Protein AF-A0AAE0ZGT3-F1 (afdb_monomer_lite)

Organism: NCBI:txid231223

pLDDT: mean 80.75, std 15.94, range [36.69, 95.69]

Structure (mmCIF, N/CA/C/O backbone):
data_AF-A0AAE0ZGT3-F1
#
_entry.id   AF-A0AAE0ZGT3-F1
#
loop_
_atom_site.group_PDB
_atom_site.id
_atom_site.type_symbol
_atom_site.label_atom_id
_atom_site.label_alt_id
_atom_site.label_comp_id
_atom_site.label_asym_id
_atom_site.label_entity_id
_atom_site.label_seq_id
_atom_site.pdbx_PDB_ins_code
_atom_site.Cartn_x
_atom_site.Cartn_y
_atom_site.Cartn_z
_atom_site.occupancy
_atom_site.B_iso_or_equiv
_atom_site.auth_seq_id
_atom_site.auth_comp_id
_atom_site.auth_asym_id
_atom_site.auth_atom_id
_atom_site.pdbx_PDB_model_num
ATOM 1 N N . MET A 1 1 ? 23.629 -11.708 -3.406 1.00 37.22 1 MET A N 1
ATOM 2 C CA . MET A 1 1 ? 23.012 -12.851 -2.693 1.00 37.22 1 MET A CA 1
ATOM 3 C C . MET A 1 1 ? 21.510 -12.813 -2.970 1.00 37.22 1 MET A C 1
ATOM 5 O O . MET A 1 1 ? 20.897 -11.782 -2.737 1.00 37.22 1 MET A O 1
ATOM 9 N N . TYR A 1 2 ? 20.950 -13.846 -3.607 1.00 36.69 2 TYR A N 1
ATOM 10 C CA . TYR A 1 2 ? 19.570 -13.860 -4.121 1.00 36.69 2 TYR A CA 1
ATOM 11 C C . TYR A 1 2 ? 18.585 -14.297 -3.028 1.00 36.69 2 TYR A C 1
ATOM 13 O O . TYR A 1 2 ? 18.622 -15.448 -2.599 1.00 36.69 2 TYR A O 1
ATOM 21 N N . PHE A 1 3 ? 17.687 -13.403 -2.602 1.00 41.19 3 PHE A N 1
ATOM 22 C CA . PHE A 1 3 ? 16.729 -13.669 -1.521 1.00 41.19 3 PHE A CA 1
ATOM 23 C C . PHE A 1 3 ? 15.275 -13.747 -2.012 1.00 41.19 3 PHE A C 1
ATOM 25 O O . PHE A 1 3 ? 14.419 -12.927 -1.695 1.00 41.19 3 PHE A O 1
ATOM 32 N N . GLY A 1 4 ? 14.985 -14.821 -2.746 1.00 42.50 4 GLY A N 1
ATOM 33 C CA . GLY A 1 4 ? 13.708 -15.523 -2.616 1.00 42.50 4 GLY A CA 1
ATOM 34 C C . GLY A 1 4 ? 12.508 -15.006 -3.420 1.00 42.50 4 GLY A C 1
ATOM 35 O O . GLY A 1 4 ? 12.166 -13.827 -3.444 1.00 42.50 4 GLY A O 1
ATOM 36 N N . ILE A 1 5 ? 11.808 -15.987 -3.984 1.00 50.62 5 ILE A N 1
ATOM 37 C CA . ILE A 1 5 ? 10.495 -15.954 -4.641 1.00 50.62 5 ILE A CA 1
ATOM 38 C C . ILE A 1 5 ? 9.447 -15.271 -3.735 1.00 50.62 5 ILE A C 1
ATOM 40 O O . ILE A 1 5 ? 9.575 -15.342 -2.519 1.00 50.62 5 ILE A O 1
ATOM 44 N N . LYS A 1 6 ? 8.398 -14.663 -4.322 1.00 49.62 6 LYS A N 1
ATOM 45 C CA . LYS A 1 6 ? 7.224 -13.988 -3.700 1.00 49.62 6 LYS A CA 1
ATOM 46 C C . LYS A 1 6 ? 6.790 -14.504 -2.313 1.00 49.62 6 LYS A C 1
ATOM 48 O O . LYS A 1 6 ? 6.359 -13.704 -1.491 1.00 49.62 6 LYS A O 1
ATOM 53 N N . ASN A 1 7 ? 6.925 -15.804 -2.059 1.00 50.50 7 ASN A N 1
ATOM 54 C CA . ASN A 1 7 ? 6.698 -16.424 -0.761 1.00 50.50 7 ASN A CA 1
ATOM 55 C C . ASN A 1 7 ? 8.048 -16.671 -0.083 1.00 50.50 7 ASN A C 1
ATOM 57 O O . ASN A 1 7 ? 8.830 -17.520 -0.516 1.00 50.50 7 ASN A O 1
ATOM 61 N N . ASP A 1 8 ? 8.327 -15.919 0.977 1.00 58.97 8 ASP A N 1
ATOM 62 C CA . ASP A 1 8 ? 9.422 -16.260 1.873 1.00 58.97 8 ASP A CA 1
ATOM 63 C C . ASP A 1 8 ? 9.107 -17.600 2.548 1.00 58.97 8 ASP A C 1
ATOM 65 O O . ASP A 1 8 ? 8.267 -17.668 3.445 1.00 58.97 8 ASP A O 1
ATOM 69 N N . LYS A 1 9 ? 9.768 -18.670 2.090 1.00 51.00 9 LYS A N 1
ATOM 70 C CA . LYS A 1 9 ? 9.604 -20.021 2.645 1.00 51.00 9 LYS A CA 1
ATOM 71 C C . LYS A 1 9 ? 9.877 -20.070 4.151 1.00 51.00 9 LYS A C 1
ATOM 73 O O . LYS A 1 9 ? 9.322 -20.932 4.818 1.00 51.00 9 LYS A O 1
ATOM 78 N N . ASN A 1 10 ? 10.683 -19.142 4.670 1.00 59.59 10 ASN A N 1
ATOM 79 C CA . ASN A 1 10 ? 11.091 -19.100 6.069 1.00 59.59 10 ASN A CA 1
ATOM 80 C C . ASN A 1 10 ? 10.382 -17.997 6.871 1.00 59.59 10 ASN A C 1
ATOM 82 O O . ASN A 1 10 ? 10.707 -17.830 8.042 1.00 59.59 10 ASN A O 1
ATOM 86 N N . ARG A 1 11 ? 9.459 -17.230 6.260 1.00 54.62 11 ARG A N 1
ATOM 87 C CA . ARG A 1 11 ? 8.769 -16.077 6.880 1.00 54.62 11 ARG A CA 1
ATOM 88 C C . ARG A 1 11 ? 9.702 -15.089 7.609 1.00 54.62 11 ARG A C 1
ATOM 90 O O . ARG A 1 11 ? 9.252 -14.376 8.496 1.00 54.62 11 ARG A O 1
ATOM 97 N N . LYS A 1 12 ? 10.983 -15.019 7.237 1.00 59.06 12 LYS A N 1
ATOM 98 C CA . LYS A 1 12 ? 11.948 -14.058 7.791 1.00 59.06 12 LYS A CA 1
ATOM 99 C C . LYS A 1 12 ? 11.549 -12.610 7.502 1.00 59.06 12 LYS A C 1
ATOM 101 O O . LYS A 1 12 ? 11.948 -11.718 8.240 1.00 59.06 12 LYS A O 1
ATOM 106 N N . GLY A 1 13 ? 10.751 -12.385 6.459 1.00 60.38 13 GLY A N 1
ATOM 107 C CA . GLY A 1 13 ? 10.325 -11.053 6.056 1.00 60.38 13 GLY A CA 1
ATOM 108 C C . GLY A 1 13 ? 11.495 -10.229 5.517 1.00 60.38 13 GLY A C 1
ATOM 109 O O . GLY A 1 13 ? 12.599 -10.728 5.305 1.00 60.38 13 GLY A O 1
ATOM 110 N N . PHE A 1 14 ? 11.235 -8.957 5.244 1.00 66.75 14 PHE A N 1
ATOM 111 C CA . PHE A 1 14 ? 12.268 -7.977 4.930 1.00 66.75 14 PHE A CA 1
ATOM 112 C C . PHE A 1 14 ? 11.949 -6.705 5.703 1.00 66.75 14 PHE A C 1
ATOM 114 O O . PHE A 1 14 ? 10.787 -6.297 5.760 1.00 66.75 14 PHE A O 1
ATOM 121 N N . GLU A 1 15 ? 12.970 -6.092 6.296 1.00 73.69 15 GLU A N 1
ATOM 122 C CA . GLU A 1 15 ? 12.812 -4.809 6.970 1.00 73.69 15 GLU A CA 1
ATOM 123 C C . GLU A 1 15 ? 12.613 -3.720 5.915 1.00 73.69 15 GLU A C 1
ATOM 125 O O . GLU A 1 15 ? 13.528 -3.372 5.169 1.00 73.69 15 GLU A O 1
ATOM 130 N N . VAL A 1 16 ? 11.402 -3.173 5.846 1.00 74.44 16 VAL A N 1
ATOM 131 C CA . VAL A 1 16 ? 11.125 -1.979 5.049 1.00 74.44 16 VAL A CA 1
ATOM 132 C C . VAL A 1 16 ? 11.135 -0.780 5.983 1.00 74.44 16 VAL A C 1
ATOM 134 O O . VAL A 1 16 ? 10.338 -0.702 6.915 1.00 74.44 16 VAL A O 1
ATOM 137 N N . ARG A 1 17 ? 12.025 0.176 5.713 1.00 82.50 17 ARG A N 1
ATOM 138 C CA . ARG A 1 17 ? 12.062 1.449 6.436 1.00 82.50 17 ARG A CA 1
ATOM 139 C C . ARG A 1 17 ? 11.155 2.453 5.748 1.00 82.50 17 ARG A C 1
ATOM 141 O O . ARG A 1 17 ? 11.478 2.942 4.667 1.00 82.50 17 ARG A O 1
ATOM 148 N N . LEU A 1 18 ? 10.029 2.757 6.385 1.00 84.81 18 LEU A N 1
ATOM 149 C CA . LEU A 1 18 ? 9.164 3.854 5.965 1.00 84.81 18 LEU A CA 1
ATOM 150 C C . LEU A 1 18 ? 9.872 5.184 6.232 1.00 84.81 18 LEU A C 1
ATOM 152 O O . LEU A 1 18 ? 10.386 5.408 7.327 1.00 84.81 18 LEU A O 1
ATOM 156 N N . GLN A 1 19 ? 9.908 6.046 5.220 1.00 86.88 19 GLN A N 1
ATOM 157 C CA . GLN A 1 19 ? 10.453 7.395 5.328 1.00 86.88 19 GLN A CA 1
ATOM 158 C C . GLN A 1 19 ? 9.301 8.388 5.497 1.00 86.88 19 GLN A C 1
ATOM 160 O O . GLN A 1 19 ? 8.271 8.215 4.836 1.00 86.88 19 GLN A O 1
ATOM 165 N N . PRO A 1 20 ? 9.451 9.413 6.351 1.00 91.56 20 PRO A N 1
ATOM 166 C CA . PRO A 1 20 ? 8.478 10.491 6.418 1.00 91.56 20 PRO A CA 1
ATOM 167 C C . PRO A 1 20 ? 8.447 11.255 5.091 1.00 91.56 20 PRO A C 1
ATOM 169 O O . PRO A 1 20 ? 9.469 11.385 4.409 1.00 91.56 20 PRO A O 1
ATOM 172 N N . ALA A 1 21 ? 7.277 11.769 4.723 1.00 89.56 21 ALA A N 1
ATOM 173 C CA . ALA A 1 21 ? 7.142 12.652 3.569 1.00 89.56 21 ALA A CA 1
ATOM 174 C C . ALA A 1 21 ? 7.249 14.118 4.004 1.00 89.56 21 ALA A C 1
ATOM 176 O O . ALA A 1 21 ? 6.877 14.479 5.115 1.00 89.56 21 ALA A O 1
ATOM 177 N N . SER A 1 22 ? 7.701 14.992 3.102 1.00 87.94 22 SER A N 1
ATOM 178 C CA . SER A 1 22 ? 7.740 16.441 3.356 1.00 87.94 22 SER A CA 1
ATOM 179 C C . SER A 1 22 ? 6.348 17.061 3.509 1.00 87.94 22 SER A C 1
ATOM 181 O O . SER A 1 22 ? 6.198 18.111 4.123 1.00 87.94 22 SER A O 1
ATOM 183 N N . THR A 1 23 ? 5.327 16.423 2.931 1.00 91.56 23 THR A N 1
ATOM 184 C CA . THR A 1 23 ? 3.929 16.841 3.031 1.00 91.56 23 THR A CA 1
ATOM 185 C C . THR A 1 23 ? 3.205 15.953 4.030 1.00 91.56 23 THR A C 1
ATOM 187 O O . THR A 1 23 ? 3.058 14.761 3.782 1.00 91.56 23 THR A O 1
ATOM 190 N N . GLU A 1 24 ? 2.680 16.544 5.105 1.00 88.31 24 GLU A N 1
ATOM 191 C CA . GLU A 1 24 ? 1.982 15.833 6.188 1.00 88.31 24 GLU A CA 1
ATOM 192 C C . GLU A 1 24 ? 0.852 14.926 5.676 1.00 88.31 24 GLU A C 1
ATOM 194 O O . GLU A 1 24 ? 0.760 13.761 6.050 1.00 88.31 24 GLU A O 1
ATOM 199 N N . LYS A 1 25 ? 0.037 15.425 4.736 1.00 86.44 25 LYS A N 1
ATOM 200 C CA . LYS A 1 25 ? -1.072 14.663 4.129 1.00 86.44 25 LYS A CA 1
ATOM 201 C C . LYS A 1 25 ? -0.624 13.427 3.343 1.00 86.44 25 LYS A C 1
ATOM 203 O O . LYS A 1 25 ? -1.450 12.573 3.042 1.00 86.44 25 LYS A O 1
ATOM 208 N N . LEU A 1 26 ? 0.652 13.358 2.971 1.00 87.88 26 LEU A N 1
ATOM 209 C CA . LEU A 1 26 ? 1.248 12.258 2.216 1.00 87.88 26 LEU A CA 1
ATOM 210 C C . LEU A 1 26 ? 2.282 11.492 3.049 1.00 87.88 26 LEU A C 1
ATOM 212 O O . LEU A 1 26 ? 2.978 10.645 2.495 1.00 87.88 26 LEU A O 1
ATOM 216 N N . ASP A 1 27 ? 2.412 11.789 4.347 1.00 92.94 27 ASP A N 1
ATOM 217 C CA . ASP A 1 27 ? 3.392 11.154 5.223 1.00 92.94 27 ASP A CA 1
ATOM 218 C C . ASP A 1 27 ? 2.876 9.785 5.707 1.00 92.94 27 ASP A C 1
ATOM 220 O O . ASP A 1 27 ? 1.980 9.716 6.560 1.00 92.94 27 ASP A O 1
ATOM 224 N N . PRO A 1 28 ? 3.449 8.669 5.211 1.00 92.25 28 PRO A N 1
ATOM 225 C CA . PRO A 1 28 ? 3.015 7.338 5.616 1.00 92.25 28 PRO A CA 1
ATOM 226 C C . PRO A 1 28 ? 3.375 7.025 7.074 1.00 92.25 28 PRO A C 1
ATOM 228 O O . PRO A 1 28 ? 2.687 6.229 7.713 1.00 92.25 28 PRO A O 1
ATOM 231 N N . VAL A 1 29 ? 4.430 7.638 7.621 1.00 95.25 29 VAL A N 1
ATOM 232 C CA . VAL A 1 29 ? 4.857 7.448 9.012 1.00 95.25 29 VAL A CA 1
ATOM 233 C C . VAL A 1 29 ? 3.895 8.163 9.952 1.00 95.25 29 VAL A C 1
ATOM 235 O O . VAL A 1 29 ? 3.465 7.570 10.943 1.00 95.25 29 VAL A O 1
ATOM 238 N N . ALA A 1 30 ? 3.533 9.411 9.646 1.00 95.06 30 ALA A N 1
ATOM 239 C CA . ALA A 1 30 ? 2.553 10.154 10.437 1.00 95.06 30 ALA A CA 1
ATOM 240 C C . ALA A 1 30 ? 1.174 9.477 10.385 1.00 95.06 30 ALA A C 1
ATOM 242 O O . ALA A 1 30 ? 0.562 9.254 11.429 1.00 95.06 30 ALA A O 1
ATOM 243 N N . CYS A 1 31 ? 0.735 9.056 9.193 1.00 94.19 31 CYS A N 1
ATOM 244 C CA . CYS A 1 31 ? -0.509 8.309 9.009 1.00 94.19 31 CYS A CA 1
ATOM 245 C C . CYS A 1 31 ? -0.537 7.021 9.850 1.00 94.19 31 CYS A C 1
ATOM 247 O O . CYS A 1 31 ? -1.487 6.797 10.604 1.00 94.19 31 CYS A O 1
ATOM 249 N N . LEU A 1 32 ? 0.528 6.211 9.794 1.00 94.31 32 LEU A N 1
ATOM 250 C CA . LEU A 1 32 ? 0.611 4.968 10.562 1.00 94.31 32 LEU A CA 1
ATOM 251 C C . LEU A 1 32 ? 0.617 5.221 12.075 1.00 94.31 32 LEU A C 1
ATOM 253 O O . LEU A 1 32 ? -0.065 4.514 12.811 1.00 94.31 32 LEU A O 1
ATOM 257 N N . LYS A 1 33 ? 1.341 6.239 12.556 1.00 94.56 33 LYS A N 1
ATOM 258 C CA . LYS A 1 33 ? 1.338 6.609 13.983 1.00 94.56 33 LYS A CA 1
ATOM 259 C C . LYS A 1 33 ? -0.055 7.009 14.464 1.00 94.56 33 LYS A C 1
ATOM 261 O O . LYS A 1 33 ? -0.481 6.554 15.524 1.00 94.56 33 LYS A O 1
ATOM 266 N N . SER A 1 34 ? -0.765 7.823 13.684 1.00 94.56 34 SER A N 1
ATOM 267 C CA . SER A 1 34 ? -2.140 8.224 13.992 1.00 94.56 34 SER A CA 1
ATOM 268 C C . SER A 1 34 ? -3.079 7.021 14.023 1.00 94.56 34 SER A C 1
ATOM 270 O O . SER A 1 34 ? -3.846 6.877 14.972 1.00 94.56 34 SER A O 1
ATOM 272 N N . TYR A 1 35 ? -2.968 6.119 13.045 1.00 94.00 35 TYR A N 1
ATOM 273 C CA . TYR A 1 35 ? -3.736 4.875 13.022 1.00 94.00 35 TYR A CA 1
ATOM 274 C C . TYR A 1 35 ? -3.488 4.030 14.281 1.00 94.00 35 TYR A C 1
ATOM 276 O O . TYR A 1 35 ? -4.437 3.709 14.991 1.00 94.00 35 TYR A O 1
ATOM 284 N N . LEU A 1 36 ? -2.221 3.755 14.611 1.00 93.38 36 LEU A N 1
ATOM 285 C CA . LEU A 1 36 ? -1.847 2.955 15.783 1.00 93.38 36 LEU A CA 1
ATOM 286 C C . LEU A 1 36 ? -2.314 3.582 17.100 1.00 93.38 36 LEU A C 1
ATOM 288 O O . LEU A 1 36 ? -2.693 2.862 18.017 1.00 93.38 36 LEU A O 1
ATOM 292 N N . SER A 1 37 ? -2.296 4.914 17.198 1.00 94.25 37 SER A N 1
ATO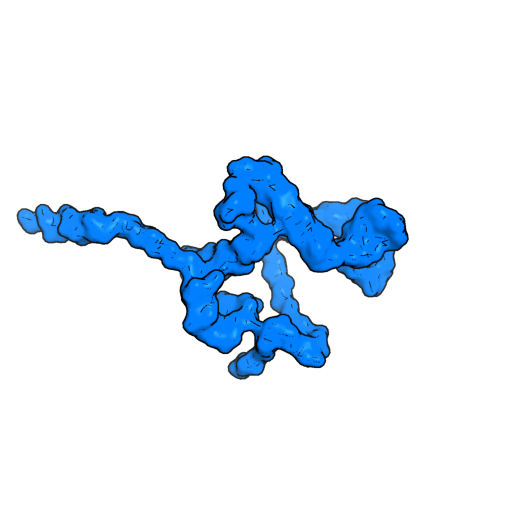M 293 C CA . SER A 1 37 ? -2.833 5.639 18.353 1.00 94.25 37 SER A CA 1
ATOM 294 C C . SER A 1 37 ? -4.331 5.373 18.534 1.00 94.25 37 SER A C 1
ATOM 296 O O . SER A 1 37 ? -4.777 5.058 19.637 1.00 94.25 37 SER A O 1
ATOM 298 N N . ILE A 1 38 ? -5.095 5.440 17.439 1.00 92.69 38 ILE A N 1
ATOM 299 C CA . ILE A 1 38 ? -6.552 5.256 17.436 1.00 92.69 38 ILE A CA 1
ATOM 300 C C . ILE A 1 38 ? -6.930 3.797 17.719 1.00 92.69 38 ILE A C 1
ATOM 302 O O . ILE A 1 38 ? -7.865 3.542 18.474 1.00 92.69 38 ILE A O 1
ATOM 306 N N . THR A 1 39 ? -6.211 2.832 17.142 1.00 93.06 39 THR A N 1
ATOM 307 C CA . THR A 1 39 ? -6.554 1.405 17.255 1.00 93.06 39 THR A CA 1
ATOM 308 C C . THR A 1 39 ? -5.912 0.704 18.447 1.00 93.06 39 THR A C 1
ATOM 310 O O . THR A 1 39 ? -6.127 -0.492 18.633 1.00 93.06 39 THR A O 1
ATOM 313 N N . ARG A 1 40 ? -5.143 1.419 19.279 1.00 91.12 40 ARG A N 1
ATOM 314 C CA . ARG A 1 40 ? -4.368 0.830 20.380 1.00 91.12 40 ARG A CA 1
ATOM 315 C C . ARG A 1 40 ? -5.208 0.005 21.352 1.00 91.12 40 ARG A C 1
ATOM 317 O O . ARG A 1 40 ? -4.745 -1.029 21.808 1.00 91.12 40 ARG A O 1
ATOM 324 N N . SER A 1 41 ? -6.420 0.454 21.673 1.00 92.19 41 SER A N 1
ATOM 325 C CA . SER A 1 41 ? -7.320 -0.249 22.599 1.00 92.19 41 SER A CA 1
ATOM 326 C C . SER A 1 41 ? -7.932 -1.524 22.016 1.00 92.19 41 SER A C 1
ATOM 328 O O . SER A 1 41 ? -8.461 -2.335 22.770 1.00 92.19 41 SER A O 1
ATOM 330 N N . LEU A 1 42 ? -7.884 -1.685 20.691 1.00 91.06 42 LEU A N 1
ATOM 331 C CA . LEU A 1 42 ? -8.414 -2.842 19.968 1.00 91.06 42 LEU A CA 1
ATOM 332 C C . LEU A 1 42 ? -7.315 -3.857 19.627 1.00 91.06 42 LEU A C 1
ATOM 334 O O . LEU A 1 42 ? -7.615 -5.002 19.308 1.00 91.06 42 LEU A O 1
ATOM 338 N N . ALA A 1 43 ? -6.051 -3.430 19.651 1.00 87.69 43 ALA A N 1
ATOM 339 C CA . ALA A 1 43 ? -4.913 -4.262 19.301 1.00 87.69 43 ALA A CA 1
ATOM 340 C C . ALA A 1 43 ? -4.511 -5.192 20.455 1.00 87.69 43 ALA A C 1
ATOM 342 O O . ALA A 1 43 ? -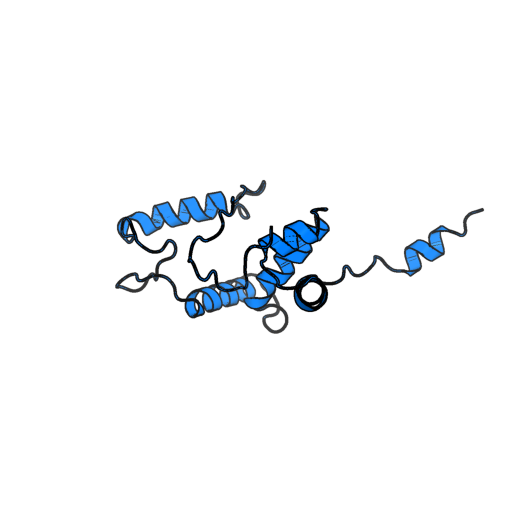4.542 -4.816 21.625 1.00 87.69 43 ALA A O 1
ATOM 343 N N . HIS A 1 44 ? -4.063 -6.394 20.101 1.00 84.81 44 HIS A N 1
ATOM 344 C CA . HIS A 1 44 ? -3.346 -7.292 21.004 1.00 84.81 44 HIS A CA 1
ATOM 345 C C . HIS A 1 44 ? -1.834 -7.064 20.865 1.00 84.81 44 HIS A C 1
ATOM 347 O O . HIS A 1 44 ? -1.379 -6.721 19.774 1.00 84.81 44 HIS A O 1
ATOM 353 N N . ASP A 1 45 ? -1.058 -7.289 21.932 1.00 81.38 45 ASP A N 1
ATOM 354 C CA . ASP A 1 45 ? 0.390 -7.000 21.956 1.00 81.38 45 ASP A CA 1
ATOM 355 C C . ASP A 1 45 ? 1.176 -7.718 20.837 1.00 81.38 45 ASP A C 1
ATOM 357 O O . ASP A 1 45 ? 2.084 -7.129 20.256 1.00 81.38 45 ASP A O 1
ATOM 361 N N . ASP A 1 46 ? 0.755 -8.930 20.456 1.00 84.75 46 ASP A N 1
ATOM 362 C CA . ASP A 1 46 ? 1.314 -9.714 19.337 1.00 84.75 46 ASP A CA 1
ATOM 363 C C . ASP A 1 46 ? 0.342 -9.831 18.141 1.00 84.75 46 ASP A C 1
ATOM 365 O O . ASP A 1 46 ? 0.382 -10.778 17.347 1.00 84.75 46 ASP A O 1
ATOM 369 N N . GLY A 1 47 ? -0.592 -8.885 18.034 1.00 85.88 47 GLY A N 1
ATOM 370 C CA . GLY A 1 47 ? -1.633 -8.857 17.014 1.00 85.88 47 GLY A CA 1
ATOM 371 C C . GLY A 1 47 ? -1.173 -8.313 15.651 1.00 85.88 47 GLY A C 1
ATOM 372 O O . GLY A 1 47 ? -0.080 -7.762 15.499 1.00 85.88 47 GLY A O 1
ATOM 373 N N . PRO A 1 48 ? -2.019 -8.442 14.617 1.00 90.56 48 PRO A N 1
ATOM 374 C CA . PRO A 1 48 ? -1.761 -7.846 13.312 1.00 90.56 48 PRO A CA 1
ATOM 375 C C . PRO A 1 48 ? -1.759 -6.314 13.388 1.00 90.56 48 PRO A C 1
ATOM 377 O O . PRO A 1 48 ? -2.527 -5.714 14.131 1.00 90.56 48 PRO A O 1
ATOM 380 N N . THR A 1 49 ? -0.932 -5.667 12.560 1.00 90.88 49 THR A N 1
ATOM 381 C CA . THR A 1 49 ? -0.848 -4.198 12.529 1.00 90.88 49 THR A CA 1
ATOM 382 C C . THR A 1 49 ? -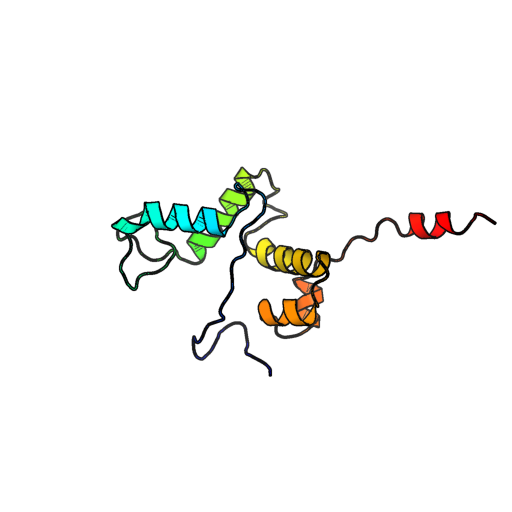2.148 -3.551 12.066 1.00 90.88 49 THR A C 1
ATOM 384 O O . THR A 1 49 ? -2.546 -2.552 12.644 1.00 90.88 49 THR A O 1
ATOM 387 N N . PHE A 1 50 ? -2.799 -4.096 11.033 1.00 93.31 50 PHE A N 1
ATOM 388 C CA . PHE A 1 50 ? -4.057 -3.568 10.503 1.00 93.31 50 PHE A CA 1
ATOM 389 C C . PHE A 1 50 ? -5.222 -4.451 10.934 1.00 93.31 50 PHE A C 1
ATOM 391 O O . PHE A 1 50 ? -5.232 -5.648 10.639 1.00 93.31 50 PHE A O 1
ATOM 398 N N . LEU A 1 51 ? -6.202 -3.843 11.595 1.00 93.88 51 LEU A N 1
ATOM 399 C CA . LEU A 1 51 ? -7.361 -4.504 12.185 1.00 93.88 51 LEU A CA 1
ATOM 400 C C . LEU A 1 51 ? -8.633 -4.229 11.381 1.00 93.88 51 LEU A C 1
ATOM 402 O O . LEU A 1 51 ? -8.826 -3.137 10.839 1.00 93.88 51 LEU A O 1
ATOM 406 N N . SER A 1 52 ? -9.530 -5.208 11.370 1.00 90.56 52 SER A N 1
ATOM 407 C CA . SER A 1 52 ? -10.938 -5.002 11.057 1.00 90.56 52 SER A CA 1
ATOM 408 C C . SER A 1 52 ? -11.584 -4.129 12.134 1.00 90.56 52 SER A C 1
ATOM 410 O O . SER A 1 52 ? -11.408 -4.352 13.331 1.00 90.56 52 SER A O 1
ATOM 412 N N . LEU A 1 53 ? -12.394 -3.153 11.728 1.00 86.25 53 LEU A N 1
ATOM 413 C CA . LEU A 1 53 ? -13.192 -2.364 12.674 1.00 86.25 53 LEU A CA 1
ATOM 414 C C . LEU A 1 53 ? -14.445 -3.113 13.154 1.00 86.25 53 LEU A C 1
ATOM 416 O O . LEU A 1 53 ? -15.127 -2.649 14.062 1.00 86.25 53 LEU A O 1
ATOM 420 N N . ILE A 1 54 ? -14.737 -4.277 12.570 1.00 87.62 54 ILE A N 1
ATOM 421 C CA . ILE A 1 54 ? -15.841 -5.148 12.974 1.00 87.62 54 ILE A CA 1
ATOM 422 C C . ILE A 1 54 ? -15.309 -6.152 14.012 1.00 87.62 54 ILE A C 1
ATOM 424 O O . ILE A 1 54 ? -14.315 -6.829 13.720 1.00 87.62 54 ILE A O 1
ATOM 428 N N . PRO A 1 55 ? -15.949 -6.286 15.192 1.00 87.62 55 PRO A N 1
ATOM 429 C CA . PRO A 1 55 ? -15.620 -7.330 16.162 1.00 87.62 55 PRO A CA 1
ATOM 430 C C . PRO A 1 55 ? -15.598 -8.723 15.503 1.00 87.62 55 PRO A C 1
ATOM 432 O O . PRO A 1 55 ? -16.495 -9.023 14.713 1.00 87.62 55 PRO A O 1
ATOM 435 N N . PRO A 1 56 ? -14.602 -9.578 15.795 1.00 89.94 56 PRO A N 1
ATOM 436 C CA . PRO A 1 56 ? -13.686 -9.518 16.938 1.00 89.94 56 PRO A CA 1
ATOM 437 C C . PRO A 1 56 ? -12.383 -8.724 16.702 1.00 89.94 56 PRO A C 1
ATOM 439 O O . PRO A 1 56 ? -11.433 -8.903 17.452 1.00 89.94 56 PRO A O 1
ATOM 442 N N . HIS A 1 57 ? -12.334 -7.827 15.708 1.00 91.12 57 HIS A N 1
ATOM 443 C CA . HIS A 1 57 ? -11.155 -7.012 15.365 1.00 91.12 57 HIS A CA 1
ATOM 444 C C . HIS A 1 57 ? -9.950 -7.814 14.863 1.00 91.12 57 HIS A C 1
ATOM 446 O O . HIS A 1 57 ? -8.797 -7.454 15.091 1.00 91.12 57 HIS A O 1
ATOM 452 N N . ASP A 1 58 ? -10.222 -8.882 14.113 1.00 90.62 58 ASP A N 1
ATOM 453 C CA . ASP A 1 58 ? -9.191 -9.683 13.458 1.00 90.62 58 ASP A CA 1
ATOM 454 C C . ASP A 1 58 ? -8.320 -8.862 12.497 1.00 90.62 58 ASP A C 1
ATOM 456 O O . ASP A 1 58 ? -8.686 -7.781 12.027 1.00 90.62 58 ASP A O 1
ATOM 460 N N . GLY A 1 59 ? -7.171 -9.431 12.132 1.00 92.94 59 GLY A N 1
ATOM 461 C CA . GLY A 1 59 ? -6.308 -8.868 11.102 1.00 92.94 59 GLY A CA 1
ATOM 462 C C . GLY A 1 59 ? -7.031 -8.689 9.773 1.00 92.94 59 GLY A C 1
ATOM 463 O O . GLY A 1 59 ? -7.733 -9.582 9.293 1.00 92.94 59 GLY A O 1
ATOM 464 N N . LEU A 1 60 ? -6.817 -7.535 9.152 1.00 93.88 60 LEU A N 1
ATOM 465 C CA . LEU A 1 60 ? -7.417 -7.210 7.871 1.00 93.88 60 LEU A CA 1
ATOM 466 C C . LEU A 1 60 ? -6.984 -8.230 6.804 1.00 93.88 60 LEU A C 1
ATOM 468 O O . LEU A 1 60 ? -5.794 -8.472 6.580 1.00 93.88 60 LEU A O 1
ATOM 472 N N . SER A 1 61 ? -7.961 -8.831 6.125 1.00 91.88 61 SER A N 1
ATOM 473 C CA . SER A 1 61 ? -7.689 -9.804 5.069 1.00 91.88 61 SER A CA 1
ATOM 474 C C . SER A 1 61 ? -7.111 -9.127 3.822 1.00 91.88 61 SER A C 1
ATOM 476 O O . SER A 1 61 ? -7.312 -7.938 3.578 1.00 91.88 61 SER A O 1
ATOM 478 N N . ALA A 1 62 ? -6.442 -9.901 2.962 1.00 90.81 62 ALA A N 1
ATOM 479 C CA . ALA A 1 62 ? -5.966 -9.385 1.677 1.00 90.81 62 ALA A CA 1
ATOM 480 C C . ALA A 1 62 ? -7.110 -8.848 0.792 1.00 90.81 62 ALA A C 1
ATOM 482 O O . ALA A 1 62 ? -6.898 -7.906 0.029 1.00 90.81 62 ALA A O 1
ATOM 483 N N . ALA A 1 63 ? -8.310 -9.431 0.903 1.00 92.62 63 ALA A N 1
ATOM 484 C CA . ALA A 1 63 ? -9.506 -8.929 0.233 1.00 92.62 63 ALA A CA 1
ATOM 485 C C . ALA A 1 63 ? -9.934 -7.576 0.819 1.00 92.62 63 ALA A C 1
ATOM 487 O O . ALA A 1 63 ? -10.075 -6.624 0.064 1.00 92.62 63 ALA A O 1
ATOM 488 N N . GLY A 1 64 ? -9.989 -7.449 2.150 1.00 93.94 64 GLY A N 1
ATOM 489 C CA . GLY A 1 64 ? -10.324 -6.186 2.816 1.00 93.94 64 GLY A CA 1
ATOM 490 C C . GLY A 1 64 ? -9.348 -5.052 2.486 1.00 93.94 64 GLY A C 1
ATOM 491 O O . GLY A 1 64 ? -9.771 -3.941 2.183 1.00 93.94 64 GLY A O 1
ATOM 492 N N . VAL A 1 65 ? -8.039 -5.336 2.438 1.00 93.38 65 VAL A N 1
ATOM 493 C CA . VAL A 1 65 ? -7.036 -4.368 1.948 1.00 93.38 65 VAL A CA 1
ATOM 494 C C . VAL A 1 65 ? -7.325 -3.971 0.499 1.00 93.38 65 VAL A C 1
ATOM 496 O O . VAL A 1 65 ? -7.255 -2.797 0.148 1.00 93.38 65 VAL A O 1
ATOM 499 N N . SER A 1 66 ? -7.635 -4.945 -0.359 1.00 94.19 66 SER A N 1
ATOM 500 C CA . SER A 1 66 ? -7.954 -4.686 -1.764 1.00 94.19 66 SER A CA 1
ATOM 501 C C . SER A 1 66 ? -9.200 -3.810 -1.918 1.00 94.19 66 SER A C 1
ATOM 503 O O . SER A 1 66 ? -9.220 -2.957 -2.805 1.00 94.19 66 SER A O 1
ATOM 505 N N . ASP A 1 67 ? -10.212 -4.000 -1.076 1.00 94.62 67 ASP A N 1
ATOM 506 C CA . ASP A 1 67 ? -11.433 -3.200 -1.101 1.00 94.62 67 ASP A CA 1
ATOM 507 C C . ASP A 1 67 ? -11.142 -1.762 -0.661 1.00 94.62 67 ASP A C 1
ATOM 509 O O . ASP A 1 67 ? -11.403 -0.847 -1.435 1.00 94.62 67 ASP A O 1
ATOM 513 N N . ILE A 1 68 ? -10.444 -1.556 0.462 1.00 94.56 68 ILE A N 1
ATOM 514 C CA . ILE A 1 68 ? -10.026 -0.216 0.923 1.00 94.56 68 ILE A CA 1
ATOM 515 C C . ILE A 1 68 ? -9.218 0.530 -0.148 1.00 94.56 68 ILE A C 1
ATOM 517 O O . ILE A 1 68 ? -9.437 1.718 -0.394 1.00 94.56 68 ILE A O 1
ATOM 521 N N . LEU A 1 69 ? -8.290 -0.153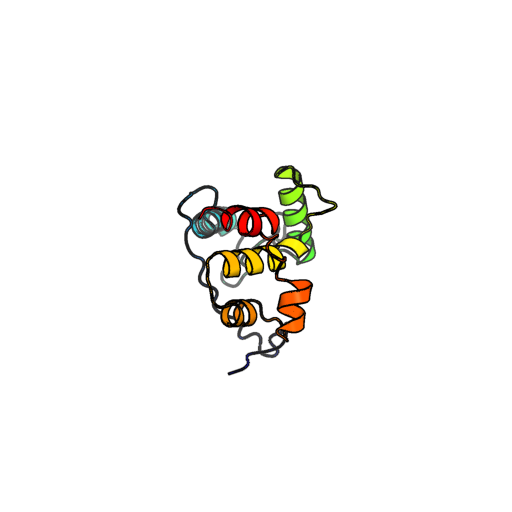 -0.828 1.00 94.56 69 LEU A N 1
ATOM 522 C CA . LEU A 1 69 ? -7.514 0.461 -1.910 1.00 94.56 69 LEU A CA 1
ATOM 523 C C . LEU A 1 69 ? -8.392 0.851 -3.104 1.00 94.56 69 LEU A C 1
ATOM 525 O O . LEU A 1 69 ? -8.134 1.872 -3.736 1.00 94.56 69 LEU A O 1
ATOM 529 N N . ARG A 1 70 ? -9.417 0.056 -3.428 1.00 95.44 70 ARG A N 1
ATOM 530 C CA . ARG A 1 70 ? -10.375 0.384 -4.490 1.00 95.44 70 ARG A CA 1
ATOM 531 C C . ARG A 1 70 ? -11.223 1.595 -4.111 1.00 95.44 70 ARG A C 1
ATOM 533 O O . ARG A 1 70 ? -11.384 2.487 -4.936 1.00 95.44 70 ARG A O 1
ATOM 540 N N . GLU A 1 71 ? -11.702 1.655 -2.873 1.00 95.38 71 GLU A N 1
ATOM 541 C CA . GLU A 1 71 ? -12.430 2.821 -2.364 1.00 95.38 71 GLU A CA 1
ATOM 542 C C . GLU A 1 71 ? -11.558 4.073 -2.404 1.00 95.38 71 GLU A C 1
ATOM 544 O O . GLU A 1 71 ? -11.979 5.089 -2.938 1.00 95.38 71 GLU A O 1
ATOM 549 N N . THR A 1 72 ? -10.295 3.967 -1.988 1.00 93.75 72 THR A N 1
ATOM 550 C CA . THR A 1 72 ? -9.340 5.083 -2.051 1.00 93.75 72 THR A CA 1
ATOM 551 C C . THR A 1 72 ? -9.122 5.577 -3.487 1.00 93.75 72 THR A C 1
ATOM 553 O O . THR A 1 72 ? -9.034 6.779 -3.722 1.00 93.75 72 THR A O 1
ATOM 556 N N . ILE A 1 73 ? -9.039 4.667 -4.468 1.00 94.56 73 ILE A N 1
ATOM 557 C CA . ILE A 1 73 ? -8.935 5.018 -5.896 1.00 94.56 73 ILE A CA 1
ATOM 558 C C . ILE A 1 73 ? -10.173 5.804 -6.343 1.00 94.56 73 ILE A C 1
ATOM 560 O O . ILE A 1 73 ? -10.037 6.851 -6.980 1.00 94.56 73 ILE A O 1
ATOM 564 N N . ARG A 1 74 ? -11.365 5.314 -5.991 1.00 95.62 74 ARG A N 1
ATOM 565 C CA . ARG A 1 74 ? -12.641 5.958 -6.316 1.00 95.62 74 ARG A CA 1
ATOM 566 C C . ARG A 1 74 ? -12.754 7.340 -5.674 1.00 95.62 74 ARG A C 1
ATOM 568 O O . ARG A 1 74 ? -13.076 8.304 -6.363 1.00 95.62 74 ARG A O 1
ATOM 575 N N . ASP A 1 75 ? -12.435 7.448 -4.390 1.00 95.31 75 ASP A N 1
ATOM 576 C CA . ASP A 1 75 ? -12.532 8.688 -3.618 1.00 95.31 75 ASP A CA 1
ATOM 577 C C . ASP A 1 75 ? -11.510 9.735 -4.090 1.00 95.31 75 ASP A C 1
ATOM 579 O O . ASP A 1 75 ? -11.770 10.936 -4.041 1.00 95.31 75 ASP A O 1
ATOM 583 N N . ALA A 1 76 ? -10.373 9.290 -4.632 1.00 92.31 76 ALA A N 1
ATOM 584 C CA . ALA A 1 76 ? -9.398 10.147 -5.303 1.00 92.31 76 ALA A CA 1
ATOM 585 C C . ALA A 1 76 ? -9.837 10.609 -6.711 1.00 92.31 76 ALA A C 1
ATOM 587 O O . ALA A 1 76 ? -9.094 11.340 -7.369 1.00 92.31 76 ALA A O 1
ATOM 588 N N . GLY A 1 77 ? -11.006 10.180 -7.203 1.00 95.69 77 GLY A N 1
ATOM 589 C CA . GLY A 1 77 ? -11.510 10.516 -8.538 1.00 95.69 77 GLY A CA 1
ATOM 590 C C . GLY A 1 77 ? -10.749 9.834 -9.679 1.00 95.69 77 GLY A C 1
ATOM 591 O O . GLY A 1 77 ? -10.770 10.318 -10.813 1.00 95.69 77 GLY A O 1
ATOM 592 N N . LEU A 1 78 ? -10.044 8.734 -9.398 1.00 93.25 78 LEU A N 1
ATOM 593 C CA . LEU A 1 78 ? -9.301 7.980 -10.404 1.00 93.25 78 LEU A CA 1
ATOM 594 C C . LEU A 1 78 ? -10.219 6.989 -11.133 1.00 93.25 78 LEU A C 1
ATOM 596 O O . LEU A 1 78 ? -11.111 6.383 -10.548 1.00 93.25 78 LEU A O 1
ATOM 600 N N . ASP A 1 79 ? -9.959 6.779 -12.425 1.00 92.88 79 ASP A N 1
ATOM 601 C CA . ASP A 1 79 ? -10.695 5.810 -13.241 1.00 92.88 79 ASP A CA 1
ATOM 602 C C . ASP A 1 79 ? -10.439 4.374 -12.752 1.00 92.88 79 ASP A C 1
ATOM 604 O O . ASP A 1 79 ? -9.371 3.805 -12.996 1.00 92.88 79 ASP A O 1
ATOM 608 N N . GLU A 1 80 ? -11.434 3.770 -12.101 1.00 91.69 80 GLU A N 1
ATOM 609 C CA . GLU A 1 80 ? -11.374 2.411 -11.543 1.00 91.69 80 GLU A CA 1
ATOM 610 C C . GLU A 1 80 ? -11.183 1.304 -12.599 1.00 91.69 80 GLU A C 1
ATOM 612 O O . GLU A 1 80 ? -10.838 0.168 -12.255 1.00 91.69 80 GLU A O 1
ATOM 617 N N . LYS A 1 81 ? -11.383 1.600 -13.893 1.00 90.12 81 LYS A N 1
ATOM 618 C CA . LYS A 1 81 ? -11.056 0.660 -14.980 1.00 90.12 81 LYS A CA 1
ATOM 619 C C . LYS A 1 81 ? -9.564 0.663 -15.302 1.00 90.12 81 LYS A C 1
ATOM 621 O O . LYS A 1 81 ? -9.044 -0.345 -15.779 1.00 90.12 81 LYS A O 1
ATOM 626 N N . LYS A 1 82 ? -8.875 1.780 -15.048 1.00 89.75 82 LYS A N 1
ATOM 627 C CA . LYS A 1 82 ? -7.430 1.948 -15.284 1.00 89.75 82 LYS A CA 1
ATOM 628 C C . LYS A 1 82 ? -6.611 1.672 -14.029 1.00 89.75 82 LYS A C 1
ATOM 630 O O . LYS A 1 82 ? -5.564 1.028 -14.096 1.00 89.75 82 LYS A O 1
ATOM 635 N N . PHE A 1 83 ? -7.082 2.151 -12.885 1.00 92.00 83 PHE A N 1
ATOM 636 C CA . PHE A 1 83 ? -6.411 2.010 -11.604 1.00 92.00 83 PHE A CA 1
ATOM 637 C C . PHE A 1 83 ? -7.121 0.965 -10.760 1.00 92.00 83 PHE A C 1
ATOM 639 O O . PHE A 1 83 ? -8.322 1.021 -10.527 1.00 92.00 83 PHE A O 1
ATOM 646 N N . THR A 1 84 ? -6.350 -0.004 -10.284 1.00 94.12 84 THR A N 1
ATOM 647 C CA . THR A 1 84 ? -6.840 -1.063 -9.404 1.00 94.12 84 THR A CA 1
ATOM 648 C C . THR A 1 84 ? -5.879 -1.218 -8.227 1.00 94.12 84 THR A C 1
ATOM 650 O O . THR A 1 84 ? -4.745 -0.734 -8.290 1.00 94.12 84 THR A O 1
ATOM 653 N N . PRO A 1 85 ? -6.244 -1.972 -7.180 1.00 92.62 85 PRO A N 1
ATOM 654 C CA . PRO A 1 85 ? -5.320 -2.301 -6.091 1.00 92.62 85 PRO A CA 1
ATOM 655 C C . PRO A 1 85 ? -3.994 -2.927 -6.562 1.00 92.62 85 PRO A C 1
ATOM 657 O O . PRO A 1 85 ? -2.962 -2.807 -5.903 1.00 92.62 85 PRO A O 1
ATOM 660 N N . ARG A 1 86 ? -3.973 -3.560 -7.745 1.00 90.38 86 ARG A N 1
ATOM 661 C CA . ARG A 1 86 ? -2.750 -4.126 -8.333 1.00 90.38 86 ARG A CA 1
ATOM 662 C C . ARG A 1 86 ? -1.816 -3.071 -8.927 1.00 90.38 86 ARG A C 1
ATOM 664 O O . ARG A 1 86 ? -0.638 -3.369 -9.101 1.00 90.38 86 ARG A O 1
ATOM 671 N N . SER A 1 87 ? -2.307 -1.862 -9.194 1.00 89.56 87 SER A N 1
ATOM 672 C CA . SER A 1 87 ? -1.541 -0.768 -9.798 1.00 89.56 87 SER A CA 1
ATOM 673 C C . SER A 1 87 ? -0.497 -0.175 -8.844 1.00 89.56 87 SER A C 1
ATOM 675 O O . SER A 1 87 ? 0.520 0.327 -9.311 1.00 89.56 87 SER A O 1
ATOM 677 N N . PHE A 1 88 ? -0.672 -0.295 -7.522 1.00 88.88 88 PHE A N 1
ATOM 678 C CA . PHE A 1 88 ? 0.248 0.281 -6.528 1.00 88.88 88 PHE A CA 1
ATOM 679 C C . PHE A 1 88 ? 1.681 -0.254 -6.638 1.00 88.88 88 PHE A C 1
ATOM 681 O O . PHE A 1 88 ? 2.636 0.517 -6.560 1.00 88.88 88 PHE A O 1
ATOM 688 N N . ARG A 1 89 ? 1.853 -1.565 -6.858 1.00 88.25 89 ARG A N 1
ATOM 689 C CA . ARG A 1 89 ? 3.191 -2.173 -6.967 1.00 88.25 89 ARG A CA 1
ATOM 690 C C . ARG A 1 89 ? 3.958 -1.662 -8.197 1.00 88.25 89 ARG A C 1
ATOM 692 O O . ARG A 1 89 ? 5.077 -1.190 -8.006 1.00 88.25 89 ARG A O 1
ATOM 699 N N . PRO A 1 90 ? 3.400 -1.720 -9.423 1.00 88.25 90 PRO A N 1
ATOM 700 C CA . PRO A 1 90 ? 4.029 -1.113 -10.591 1.00 88.25 90 PRO A CA 1
ATOM 701 C C . PRO A 1 90 ? 4.288 0.392 -10.449 1.00 88.25 90 PRO A C 1
ATOM 703 O O . PRO A 1 90 ? 5.366 0.881 -10.784 1.00 88.25 90 PRO A O 1
ATOM 706 N N . THR A 1 91 ? 3.329 1.145 -9.905 1.00 87.75 91 THR A N 1
ATOM 707 C CA . THR A 1 91 ? 3.483 2.597 -9.753 1.00 87.75 91 THR A CA 1
ATOM 708 C C . THR A 1 91 ? 4.610 2.941 -8.780 1.00 87.75 91 THR A C 1
ATOM 710 O O . THR A 1 91 ? 5.440 3.789 -9.097 1.00 87.75 91 THR A O 1
ATOM 713 N N . GLY A 1 92 ? 4.713 2.242 -7.644 1.00 88.12 92 GLY A N 1
ATOM 714 C CA . GLY A 1 92 ? 5.814 2.431 -6.694 1.00 88.12 92 GLY A CA 1
ATOM 715 C C . GLY A 1 92 ? 7.181 2.071 -7.286 1.00 88.12 92 GLY A C 1
ATOM 716 O O . GLY A 1 92 ? 8.155 2.797 -7.090 1.00 88.12 92 GLY A O 1
ATOM 717 N N . ALA A 1 93 ? 7.248 0.996 -8.076 1.00 88.38 93 ALA A N 1
ATOM 718 C CA . ALA A 1 93 ? 8.461 0.610 -8.796 1.00 88.38 93 ALA A CA 1
ATOM 719 C C . ALA A 1 93 ? 8.906 1.687 -9.795 1.00 88.38 93 ALA A C 1
ATOM 721 O O . ALA A 1 93 ? 10.065 2.103 -9.809 1.00 88.38 93 ALA A O 1
ATOM 722 N N . SER A 1 94 ? 7.956 2.167 -10.598 1.00 86.94 94 SER A N 1
ATOM 723 C CA . SER A 1 94 ? 8.179 3.196 -11.613 1.00 86.94 94 SER A CA 1
ATOM 724 C C . SER A 1 94 ? 8.597 4.522 -10.975 1.00 86.94 94 SER A C 1
ATOM 726 O O . SER A 1 94 ? 9.525 5.167 -11.456 1.00 86.94 94 SER A O 1
ATOM 728 N N . ALA A 1 95 ? 7.975 4.904 -9.855 1.00 87.12 95 ALA A N 1
ATOM 729 C CA . ALA A 1 95 ? 8.344 6.095 -9.092 1.00 87.12 95 ALA A CA 1
ATOM 730 C C . ALA A 1 95 ? 9.766 5.995 -8.519 1.00 87.12 95 ALA A C 1
ATOM 732 O O . ALA A 1 95 ? 10.524 6.958 -8.598 1.00 87.12 95 ALA A O 1
ATOM 733 N N . SER A 1 96 ? 10.156 4.824 -8.004 1.00 85.38 96 SER A N 1
ATOM 734 C CA . SER A 1 96 ? 11.514 4.585 -7.504 1.00 85.38 96 SER A CA 1
ATOM 735 C C . SER A 1 96 ? 12.565 4.744 -8.609 1.00 85.38 96 SER A C 1
ATOM 737 O O . SER A 1 96 ? 13.555 5.444 -8.393 1.00 85.38 96 SER A O 1
ATOM 739 N N . ILE A 1 97 ? 12.325 4.183 -9.799 1.00 86.81 97 ILE A N 1
ATOM 740 C CA . ILE A 1 97 ? 13.218 4.357 -10.958 1.00 86.81 97 ILE A CA 1
ATOM 741 C C . ILE A 1 97 ? 13.246 5.818 -11.416 1.00 86.81 97 ILE A C 1
ATOM 743 O O . ILE A 1 97 ? 14.318 6.355 -11.677 1.00 86.81 97 ILE A O 1
ATOM 747 N N . LYS A 1 98 ? 12.086 6.485 -11.479 1.00 85.62 98 LYS A N 1
ATOM 748 C CA . LYS A 1 98 ? 11.993 7.903 -11.863 1.00 85.62 98 LYS A CA 1
ATOM 749 C C . LYS A 1 98 ? 12.771 8.813 -10.907 1.00 85.62 98 LYS A C 1
ATOM 751 O O . LYS A 1 98 ? 13.320 9.817 -11.341 1.00 85.62 98 LYS A O 1
ATOM 756 N N . ALA A 1 99 ? 12.851 8.444 -9.630 1.00 84.38 99 ALA A N 1
ATOM 757 C CA . ALA A 1 99 ? 13.667 9.129 -8.631 1.00 84.38 99 ALA A CA 1
ATOM 758 C C . ALA A 1 99 ? 15.180 8.832 -8.748 1.00 84.38 99 ALA A C 1
ATOM 760 O O . ALA A 1 99 ? 15.949 9.288 -7.908 1.00 84.38 99 ALA A O 1
ATOM 761 N N . GLY A 1 100 ? 15.615 8.068 -9.757 1.00 86.19 100 GLY A N 1
ATOM 762 C CA . GLY A 1 100 ? 17.025 7.771 -10.021 1.00 86.19 100 GLY A CA 1
ATOM 763 C C . GLY A 1 100 ? 17.597 6.597 -9.225 1.00 86.19 100 GLY A C 1
ATOM 764 O O . GLY A 1 100 ? 18.808 6.393 -9.240 1.00 86.19 100 GLY A O 1
ATOM 765 N N . ASN A 1 101 ? 16.762 5.815 -8.530 1.00 85.75 101 ASN A N 1
ATOM 766 C CA . ASN A 1 101 ? 17.243 4.623 -7.829 1.00 85.75 101 ASN A CA 1
ATOM 767 C C . ASN A 1 101 ? 17.652 3.529 -8.822 1.00 85.75 101 ASN A C 1
ATOM 769 O O . ASN A 1 101 ? 17.039 3.384 -9.881 1.00 85.75 101 ASN A O 1
ATOM 773 N N . ASP A 1 102 ? 18.645 2.719 -8.440 1.00 86.50 102 ASP A N 1
ATOM 774 C CA . ASP A 1 102 ? 19.088 1.579 -9.242 1.00 86.50 102 ASP A CA 1
ATOM 775 C C . ASP A 1 102 ? 17.915 0.598 -9.468 1.00 86.50 102 ASP A C 1
ATOM 777 O O . ASP A 1 102 ? 17.400 0.016 -8.501 1.00 86.50 102 ASP A O 1
ATOM 781 N N . PRO A 1 103 ? 17.506 0.360 -10.730 1.00 86.81 103 PRO A N 1
ATOM 782 C CA . PRO A 1 103 ? 16.433 -0.571 -11.056 1.00 86.81 103 PRO A CA 1
ATOM 783 C C . PRO A 1 103 ? 16.660 -1.985 -10.508 1.00 86.81 103 PRO A C 1
ATOM 785 O O . PRO A 1 103 ? 15.694 -2.682 -10.201 1.00 86.81 103 PRO A O 1
ATOM 788 N N . GLU A 1 104 ? 17.909 -2.431 -10.363 1.00 85.12 104 GLU A N 1
ATOM 789 C CA . GLU A 1 104 ? 18.243 -3.740 -9.802 1.00 85.12 104 GLU A CA 1
ATOM 790 C C . GLU A 1 104 ? 17.969 -3.796 -8.292 1.00 85.12 104 GLU A C 1
ATOM 792 O O . GLU A 1 104 ? 17.435 -4.795 -7.801 1.00 85.12 104 GLU A O 1
ATOM 797 N N . VAL A 1 105 ? 18.237 -2.705 -7.571 1.00 84.06 105 VAL A N 1
ATOM 798 C CA . VAL A 1 105 ? 17.897 -2.561 -6.148 1.00 84.06 105 VAL A CA 1
ATOM 799 C C . VAL A 1 105 ? 16.381 -2.504 -5.973 1.00 84.06 105 VAL A C 1
ATOM 801 O O . VAL A 1 105 ? 15.823 -3.290 -5.202 1.00 84.06 105 VAL A O 1
ATOM 804 N N . THR A 1 106 ? 15.687 -1.662 -6.747 1.00 85.62 106 THR A N 1
ATOM 805 C CA . THR A 1 106 ? 14.215 -1.600 -6.755 1.00 85.62 106 THR A CA 1
ATOM 806 C C . THR A 1 106 ? 13.621 -2.973 -7.060 1.00 85.62 106 THR A C 1
ATOM 808 O O . THR A 1 106 ? 12.678 -3.407 -6.389 1.00 85.62 106 THR A O 1
ATOM 811 N N . ARG A 1 107 ? 14.206 -3.709 -8.017 1.00 87.19 107 ARG A N 1
ATOM 812 C CA . ARG A 1 107 ? 13.749 -5.047 -8.392 1.00 87.19 107 ARG A CA 1
ATOM 813 C C . ARG A 1 107 ? 13.840 -6.036 -7.233 1.00 87.19 107 ARG A C 1
ATOM 815 O O . ARG A 1 107 ? 12.918 -6.829 -7.009 1.00 87.19 107 ARG A O 1
ATOM 822 N N . GLN A 1 108 ? 14.975 -6.018 -6.538 1.00 82.88 108 GLN A N 1
ATOM 823 C CA . GLN A 1 108 ? 15.246 -6.889 -5.399 1.00 82.88 108 GLN A CA 1
ATOM 824 C C . GLN A 1 108 ? 14.309 -6.573 -4.228 1.00 82.88 108 GLN A C 1
ATOM 826 O O . GLN A 1 108 ? 13.698 -7.501 -3.696 1.00 82.88 108 GLN A O 1
ATOM 831 N N . ILE A 1 109 ? 14.098 -5.290 -3.913 1.00 81.81 109 ILE A N 1
ATOM 832 C CA . ILE A 1 109 ? 13.140 -4.835 -2.888 1.00 81.81 109 ILE A CA 1
ATOM 833 C C . ILE A 1 109 ? 11.716 -5.298 -3.226 1.00 81.81 109 ILE A C 1
ATOM 835 O O . ILE A 1 109 ? 11.014 -5.845 -2.377 1.00 81.81 109 ILE A O 1
ATOM 839 N N . GLY A 1 110 ? 11.290 -5.149 -4.484 1.00 80.81 110 GLY A N 1
ATOM 840 C CA . GLY A 1 110 ? 9.965 -5.586 -4.938 1.00 80.81 110 GLY A CA 1
ATOM 841 C C . GLY A 1 110 ? 9.818 -7.098 -5.147 1.00 80.81 110 G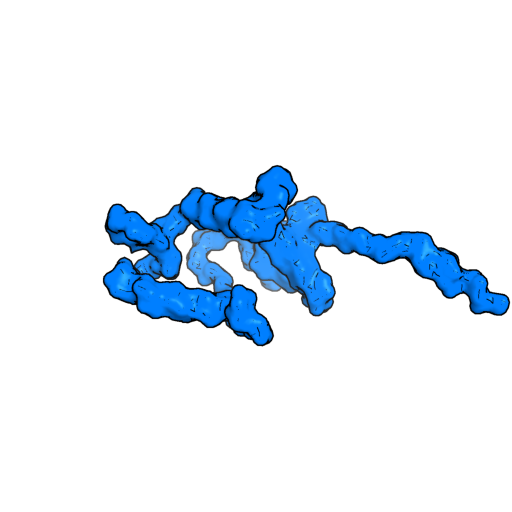LY A C 1
ATOM 842 O O . GLY A 1 110 ? 8.716 -7.568 -5.457 1.00 80.81 110 GLY A O 1
ATOM 843 N N . ARG A 1 111 ? 10.900 -7.868 -4.955 1.00 79.31 111 ARG A N 1
ATOM 844 C CA . ARG A 1 111 ? 10.972 -9.338 -5.044 1.00 79.31 111 ARG A CA 1
ATOM 845 C C . ARG A 1 111 ? 10.464 -9.916 -6.364 1.00 79.31 111 ARG A C 1
ATOM 847 O O . ARG A 1 111 ? 9.842 -10.984 -6.399 1.00 79.31 111 ARG A O 1
ATOM 854 N N . TRP A 1 112 ? 10.727 -9.229 -7.471 1.00 83.31 112 TRP A N 1
ATOM 855 C CA . TRP A 1 112 ? 10.409 -9.766 -8.794 1.00 83.31 112 TRP A CA 1
ATOM 856 C C . TRP A 1 112 ? 11.491 -10.734 -9.250 1.00 83.31 112 TRP A C 1
ATOM 858 O O . TRP A 1 112 ? 12.679 -10.450 -9.137 1.00 83.31 112 TRP A O 1
ATOM 868 N N . ARG A 1 113 ? 11.079 -11.897 -9.764 1.00 79.81 113 ARG A N 1
ATOM 869 C CA . ARG A 1 113 ? 11.973 -13.035 -10.034 1.00 79.81 113 ARG A CA 1
ATOM 870 C C . ARG A 1 113 ? 13.081 -12.707 -11.035 1.00 79.81 113 ARG A C 1
ATOM 872 O O . ARG A 1 113 ? 14.218 -13.111 -10.810 1.00 79.81 113 ARG A O 1
ATOM 879 N N . SER A 1 114 ? 12.737 -12.020 -12.118 1.00 82.69 114 SER A N 1
ATOM 880 C CA . SER A 1 114 ? 13.636 -11.688 -13.223 1.00 82.69 114 SER A CA 1
ATOM 881 C C . SER A 1 114 ? 13.499 -10.218 -13.608 1.00 82.69 114 SER A C 1
ATOM 883 O O . SER A 1 114 ? 12.478 -9.586 -13.323 1.00 82.69 114 SER A O 1
ATOM 885 N N . ARG A 1 115 ? 14.532 -9.676 -14.268 1.00 83.81 115 ARG A N 1
ATOM 886 C CA . ARG A 1 115 ? 14.470 -8.344 -14.890 1.00 83.81 115 ARG A CA 1
ATOM 887 C C . ARG A 1 115 ? 13.345 -8.244 -15.904 1.00 83.81 115 ARG A C 1
ATOM 889 O O . ARG A 1 115 ? 12.652 -7.243 -15.925 1.00 83.81 115 ARG A O 1
ATOM 896 N N . GLU A 1 116 ? 13.145 -9.287 -16.698 1.00 84.56 116 GLU A N 1
ATOM 897 C CA . GLU A 1 116 ? 12.092 -9.320 -17.708 1.00 84.56 116 GLU A CA 1
ATOM 898 C C . GLU A 1 116 ? 10.706 -9.105 -17.089 1.00 84.56 116 GLU A C 1
ATOM 900 O O . GLU A 1 116 ? 9.990 -8.200 -17.495 1.00 84.56 116 GLU A O 1
ATOM 905 N N . VAL A 1 117 ? 10.356 -9.852 -16.033 1.00 81.94 117 VAL A N 1
ATOM 906 C CA . VAL A 1 117 ? 9.075 -9.665 -15.329 1.00 81.94 117 VAL A CA 1
ATOM 907 C C . VAL A 1 117 ? 8.973 -8.261 -14.740 1.00 81.94 117 VAL A C 1
ATOM 909 O O . VAL A 1 117 ? 7.913 -7.646 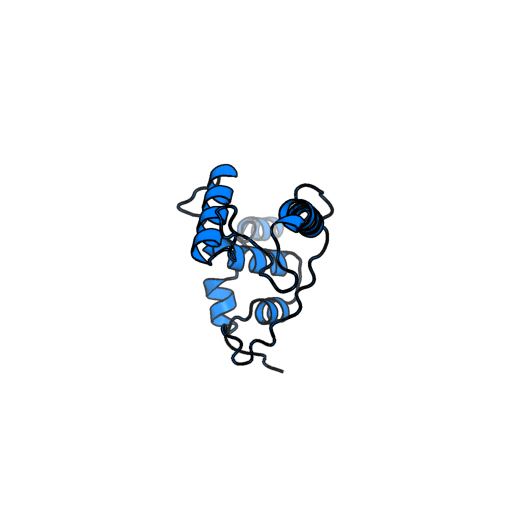-14.784 1.00 81.94 117 VAL A O 1
ATOM 912 N N . PHE A 1 118 ? 10.069 -7.749 -14.182 1.00 83.88 118 PHE A N 1
ATOM 913 C CA . PHE A 1 118 ? 10.112 -6.411 -13.607 1.00 83.88 118 PHE A CA 1
ATOM 914 C C . PHE A 1 118 ? 9.826 -5.322 -14.647 1.00 83.88 118 PHE A C 1
ATOM 916 O O . PHE A 1 118 ? 8.880 -4.558 -14.467 1.00 83.88 118 PHE A O 1
ATOM 923 N N . TYR A 1 119 ? 10.570 -5.292 -15.751 1.00 83.75 119 TYR A N 1
ATOM 924 C CA . TYR A 1 119 ? 10.392 -4.281 -16.792 1.00 83.75 119 TYR A CA 1
ATOM 925 C C . TYR A 1 119 ? 9.091 -4.456 -17.579 1.00 83.75 119 TYR A C 1
ATOM 927 O O . TYR A 1 119 ? 8.438 -3.463 -17.872 1.00 83.75 119 TYR A O 1
ATOM 935 N N . ASN A 1 120 ? 8.665 -5.689 -17.864 1.00 81.50 120 ASN A N 1
ATOM 936 C CA . ASN A 1 120 ? 7.474 -5.924 -18.687 1.00 81.50 120 ASN A CA 1
ATOM 937 C C . ASN A 1 120 ? 6.161 -5.732 -17.919 1.00 81.50 120 ASN A C 1
ATOM 939 O O . ASN A 1 120 ? 5.121 -5.525 -18.537 1.00 81.50 120 ASN A O 1
ATOM 943 N N . SER A 1 121 ? 6.162 -5.877 -16.590 1.00 77.62 121 SER A N 1
ATOM 944 C CA . SER A 1 121 ? 4.916 -5.911 -15.804 1.00 77.62 121 SER A CA 1
ATOM 945 C C . SER A 1 121 ? 4.849 -4.904 -14.659 1.00 77.62 121 SER A C 1
ATOM 947 O O . SER A 1 121 ? 3.765 -4.698 -14.116 1.00 77.62 121 SER A O 1
ATOM 949 N N . TYR A 1 122 ? 5.973 -4.308 -14.249 1.00 78.69 122 TYR A N 1
ATOM 950 C CA . TYR A 1 122 ? 6.022 -3.445 -13.063 1.00 78.69 122 TYR A CA 1
ATOM 951 C C . TYR A 1 122 ? 6.688 -2.092 -13.298 1.00 78.69 122 TYR A C 1
ATOM 953 O O . TYR A 1 122 ? 6.477 -1.192 -12.496 1.00 78.69 122 TYR A O 1
ATOM 961 N N . VAL A 1 123 ? 7.442 -1.906 -14.377 1.00 78.88 123 VAL A N 1
ATOM 962 C CA . VAL A 1 123 ? 7.964 -0.589 -14.749 1.00 78.88 123 VAL A CA 1
ATOM 963 C C . VAL A 1 123 ? 7.133 -0.072 -15.908 1.00 78.88 123 VAL A C 1
ATOM 965 O O . VAL A 1 123 ? 7.207 -0.606 -17.011 1.00 78.88 123 VAL A O 1
ATOM 968 N N . TYR A 1 124 ? 6.327 0.959 -15.670 1.00 74.88 124 TYR A N 1
ATOM 969 C CA . TYR A 1 124 ? 5.650 1.629 -16.769 1.00 74.88 124 TYR A CA 1
ATOM 970 C C . TYR A 1 124 ? 6.698 2.382 -17.594 1.00 74.88 124 TYR A C 1
ATOM 972 O O . TYR A 1 124 ? 7.505 3.116 -17.011 1.00 74.88 124 TYR A O 1
ATOM 980 N N . PRO A 1 125 ? 6.726 2.203 -18.927 1.00 64.19 125 PRO A N 1
ATOM 981 C CA . PRO A 1 125 ? 7.649 2.941 -19.768 1.00 64.19 125 PRO A CA 1
ATOM 982 C C . PRO A 1 125 ? 7.406 4.435 -19.568 1.00 64.19 125 PRO A C 1
ATOM 984 O O . PRO A 1 125 ? 6.271 4.907 -19.639 1.00 64.19 125 PRO A O 1
ATOM 987 N N . LEU A 1 126 ? 8.481 5.177 -19.301 1.00 58.16 126 LEU A N 1
ATOM 988 C CA . LEU A 1 126 ? 8.439 6.628 -19.386 1.00 58.16 126 LEU A CA 1
ATOM 989 C C . LEU A 1 126 ? 8.085 6.944 -20.839 1.00 58.16 126 LEU A C 1
ATOM 991 O O . LEU A 1 126 ? 8.857 6.614 -21.743 1.00 58.16 126 LEU A O 1
ATOM 995 N N . ALA A 1 127 ? 6.905 7.521 -21.076 1.00 55.09 127 ALA A N 1
ATOM 996 C CA . ALA A 1 127 ? 6.655 8.173 -22.348 1.00 55.09 127 ALA A CA 1
ATOM 997 C C . ALA A 1 127 ? 7.794 9.180 -22.512 1.00 55.09 127 ALA A C 1
ATOM 999 O O . ALA A 1 127 ? 7.984 10.034 -21.646 1.00 55.09 127 ALA A O 1
ATOM 1000 N N . ARG A 1 128 ? 8.629 8.997 -23.538 1.00 49.09 128 ARG A N 1
ATOM 1001 C CA . ARG A 1 128 ? 9.639 10.000 -23.859 1.00 49.09 128 ARG A CA 1
ATOM 1002 C C . ARG A 1 128 ? 8.876 11.297 -24.104 1.00 49.09 128 ARG A C 1
ATOM 1004 O O . ARG A 1 128 ? 7.949 11.285 -24.919 1.00 49.09 128 ARG A O 1
ATOM 1011 N N . ASP A 1 129 ? 9.266 12.372 -23.420 1.00 52.69 129 ASP A N 1
ATOM 1012 C CA . ASP A 1 129 ? 8.982 13.718 -23.916 1.00 52.69 129 ASP A CA 1
ATOM 1013 C C . ASP A 1 129 ? 9.383 13.715 -25.388 1.00 52.69 129 ASP A C 1
ATOM 1015 O O . ASP A 1 129 ? 10.381 13.083 -25.757 1.00 52.69 129 ASP A O 1
ATOM 1019 N N . SER A 1 130 ? 8.477 14.219 -26.216 1.00 52.78 130 SER A N 1
ATOM 1020 C CA . SER A 1 130 ? 8.274 13.748 -27.576 1.00 52.78 130 SER A CA 1
ATOM 1021 C C . SER A 1 130 ? 9.599 13.526 -28.318 1.00 52.78 130 SER A C 1
ATOM 1023 O O . SER A 1 130 ? 10.515 14.345 -28.275 1.00 52.78 130 SER A O 1
ATOM 1025 N N . PHE A 1 131 ? 9.727 12.392 -29.012 1.00 54.50 131 PHE A N 1
ATOM 1026 C CA . PHE A 1 131 ? 10.898 12.115 -29.856 1.00 54.50 131 PHE A CA 1
ATOM 1027 C C . PHE A 1 131 ? 11.200 13.290 -30.815 1.00 54.50 131 PHE A C 1
ATOM 1029 O O . PHE A 1 131 ? 12.351 13.541 -31.156 1.00 54.50 131 PHE A O 1
ATOM 1036 N N . THR A 1 132 ? 10.157 14.045 -31.171 1.00 56.12 132 THR A N 1
ATOM 1037 C CA . THR A 1 132 ? 10.167 15.301 -31.925 1.00 56.12 132 THR A CA 1
ATOM 1038 C C . THR A 1 132 ? 10.937 16.449 -31.264 1.00 56.12 132 THR A C 1
ATOM 1040 O O . THR A 1 132 ? 11.660 17.140 -31.974 1.00 56.12 132 THR A O 1
ATOM 1043 N N . ASP A 1 133 ? 10.873 16.643 -29.944 1.00 55.88 133 ASP A N 1
ATOM 1044 C CA . ASP A 1 133 ? 11.506 17.804 -29.288 1.00 55.88 133 ASP A CA 1
ATOM 1045 C C . ASP A 1 133 ? 13.042 17.723 -29.302 1.00 55.88 133 ASP A C 1
ATOM 1047 O O . ASP A 1 133 ? 13.730 18.741 -29.388 1.00 55.88 133 ASP A O 1
ATOM 1051 N N . ASN A 1 134 ? 13.597 16.506 -29.296 1.00 53.06 134 ASN A N 1
ATOM 1052 C CA . ASN A 1 134 ? 15.043 16.278 -29.414 1.00 53.06 134 ASN A CA 1
ATOM 1053 C C . ASN A 1 134 ? 15.552 16.332 -30.866 1.00 53.06 134 ASN A C 1
ATOM 1055 O O . ASN A 1 134 ? 16.735 16.568 -31.088 1.00 53.06 134 ASN A O 1
ATOM 1059 N N . LEU A 1 135 ? 14.673 16.113 -31.851 1.00 55.97 135 LEU A N 1
ATOM 1060 C CA . LEU A 1 135 ? 15.006 16.180 -33.280 1.00 55.97 135 LEU A CA 1
ATOM 1061 C C . LEU A 1 135 ? 14.980 17.620 -33.806 1.00 55.97 135 LEU A C 1
ATOM 1063 O O . LEU A 1 135 ? 15.805 17.989 -34.632 1.00 55.97 135 LEU A O 1
ATOM 1067 N N . LEU A 1 136 ? 14.058 18.444 -33.302 1.00 59.06 136 LEU A N 1
ATOM 1068 C CA . LEU A 1 136 ? 13.888 19.839 -33.726 1.00 59.06 136 LEU A CA 1
ATOM 1069 C C . LEU A 1 136 ? 14.869 20.811 -33.051 1.00 59.06 136 LEU A C 1
ATOM 1071 O O . LEU A 1 136 ? 15.022 21.941 -33.500 1.00 59.06 136 LEU A O 1
ATOM 1075 N N . SER A 1 137 ? 15.546 20.388 -31.983 1.00 57.97 137 SER A N 1
ATOM 1076 C CA . SER A 1 137 ? 16.546 21.197 -31.270 1.00 57.97 137 SER A CA 1
ATOM 1077 C C . SER A 1 137 ? 17.970 21.045 -31.820 1.00 57.97 137 SER A C 1
ATOM 1079 O O . SER A 1 137 ? 18.876 21.727 -31.350 1.00 57.97 137 SER A O 1
ATOM 1081 N N . THR A 1 138 ? 18.184 20.180 -32.821 1.00 53.94 138 THR A N 1
ATOM 1082 C CA . THR A 1 138 ? 19.493 19.991 -33.477 1.00 53.94 138 THR A CA 1
ATOM 1083 C C . THR A 1 138 ? 19.680 20.831 -34.751 1.00 53.94 138 THR A C 1
ATOM 1085 O O . THR A 1 138 ? 20.761 20.801 -35.331 1.00 53.94 138 THR A O 1
ATOM 1088 N N . GLU A 1 139 ? 18.674 21.608 -35.173 1.00 50.72 139 GLU A N 1
ATOM 1089 C CA . GLU A 1 139 ? 18.725 22.469 -36.371 1.00 50.72 139 GLU A CA 1
ATOM 1090 C C . GLU A 1 139 ? 18.933 23.963 -36.052 1.00 50.72 139 GLU A C 1
ATOM 1092 O O . GLU A 1 139 ? 18.247 24.836 -36.580 1.00 50.72 139 GLU A O 1
ATOM 1097 N N . THR A 1 140 ? 19.914 24.288 -35.212 1.00 47.06 140 THR A N 1
ATOM 1098 C CA . THR A 1 140 ? 20.442 25.661 -35.131 1.00 47.06 140 THR A CA 1
ATOM 1099 C C . THR A 1 140 ? 21.966 25.639 -35.217 1.00 47.06 140 THR A C 1
ATOM 1101 O O . THR A 1 140 ? 22.664 25.551 -34.207 1.00 47.06 140 THR A O 1
ATOM 1104 N N . LEU A 1 141 ? 22.458 25.694 -36.459 1.00 38.88 141 LEU A N 1
ATOM 1105 C CA . LEU A 1 141 ? 23.802 26.141 -36.840 1.00 38.88 141 LEU A CA 1
ATOM 1106 C C . LEU A 1 141 ? 23.701 27.538 -37.453 1.00 38.88 141 LEU A C 1
ATOM 1108 O O . LEU A 1 141 ? 22.752 27.754 -38.241 1.00 38.88 141 LEU A O 1
#

Radius of gyration: 19.81 Å; chains: 1; bounding box: 40×46×59 Å

Sequence (141 aa):
MYFGIKNDKNRKGFEVRLQPASTEKLDPVACLKSYLSITRSLAHDDGPTFLSLIPPHDGLSAAGVSDILRETIRDAGLDEKKFTPRSFRPTGASASIKAGNDPEVTRQIGRWRSREVFYNSYVYPLARDSFTDNLLSTETL

Secondary structure (DSSP, 8-state):
----SSS-TT-------PPPPSSGGG-HHHHHHHHHHHHTTT--TTS-SSB-SSTT-PBPPHHHHHHHHHHHHHHTT--TTT--GGGHHHHHHHHHHHTT--HHHHHHHTT-SSHHHHHHHTS---PPS-HHHHHHTS---

Foldseek 3Di:
DAQDAPDRPPPPDDDDDQDADPDCVPGPVNVLVVVCVVCVVLADPPAASDFDPDPVGHHQDPVNVQVVVLVVCVVVVHDSVVDGPVLVQLVVLQVCVVVVHDNVVSCRVSRPPDPCCCVVPRHDDDPPPDPVVVVVVVPDD

InterPro domains:
  IPR011010 DNA breaking-rejoining enzyme, catalytic core [SSF56349] (6-121)
  IPR013762 Integrase-like, catalytic domain superfamily [G3DSA:1.10.443.10] (2-123)